Protein AF-A0A830DXS5-F1 (afdb_monomer_lite)

Secondary structure (DSSP, 8-state):
--------------------PPPEEEEE-SSHHHHHHHHHHHSTT-S-EEEPP--S-HHHHHHHHHHH--SSS-EEEEES-SGGGTT-SEEEEEETTEEEEEE-HHHHHHTTSHHHHHHHHHHT--TT-TTSSS---

Foldseek 3Di:
DDDDDDDDDDPPPPPVPPLPQAFAEEEAEQDLVLLQVVLCVVDPPAPDEEEQDDDLDLVVLLVVQVVVRDRPGYYYYRYNALSNCLVGQKYFYDYPSDGPDIDHSVVVCVDPDPSVCRNCVSVVNHPVPPPPPPDDD

Organism: NCBI:txid255616

Sequence (137 aa):
MSPPESPASDADSDATTPASRPPFLAVVAPRLSEAAALASALHPGVSPLIRAPHSTSPSNLRATFAAMRRPDAPLVVATDSAAAVRDADRVHVADGGVVVESGAPSDLLAVPGVYARRYGAELGANFADPGKDVADE

Radius of gyration: 21.99 Å; chains: 1; bounding box: 79×48×65 Å

InterPro domains:
  IPR027417 P-loop containing nucleoside triphosphate hydrolase [G3DSA:3.40.50.300] (52-122)

Structure (mmCIF, N/CA/C/O backbone):
data_AF-A0A830DXS5-F1
#
_entry.id   AF-A0A830DXS5-F1
#
loop_
_atom_site.group_PDB
_atom_site.id
_atom_site.type_symbol
_atom_site.label_atom_id
_atom_site.label_alt_id
_atom_site.label_comp_id
_atom_site.label_asym_id
_atom_site.label_entity_id
_atom_site.label_seq_id
_atom_site.pdbx_PDB_ins_code
_atom_site.Cartn_x
_atom_site.Cartn_y
_atom_site.Cartn_z
_atom_site.occupancy
_atom_site.B_iso_or_equiv
_atom_site.auth_seq_id
_atom_site.auth_comp_id
_atom_site.auth_asym_id
_atom_site.auth_atom_id
_atom_site.pdbx_PDB_model_num
ATOM 1 N N . MET A 1 1 ? -40.009 -31.553 50.215 1.00 43.25 1 MET A N 1
ATOM 2 C CA . MET A 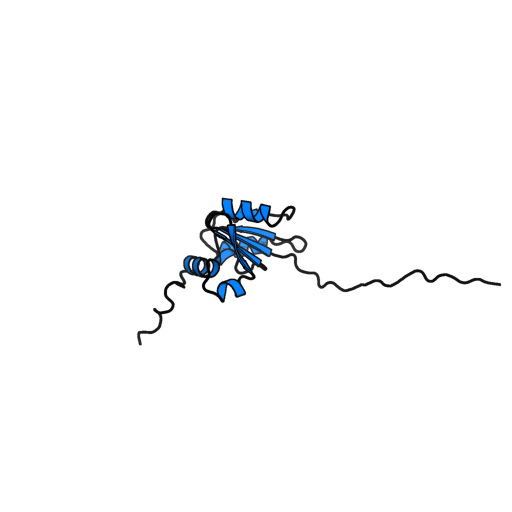1 1 ? -38.542 -31.716 50.235 1.00 43.25 1 MET A CA 1
ATOM 3 C C . MET A 1 1 ? -38.031 -31.399 48.838 1.00 43.25 1 MET A C 1
ATOM 5 O O . MET A 1 1 ? -38.449 -32.064 47.907 1.00 43.25 1 MET A O 1
ATOM 9 N N . SER A 1 2 ? -37.291 -30.290 48.770 1.00 47.06 2 SER A N 1
ATOM 10 C CA . SER A 1 2 ? -36.383 -29.702 47.765 1.00 47.06 2 SER A CA 1
ATOM 11 C C . SER A 1 2 ? -36.398 -30.120 46.274 1.00 47.06 2 SER A C 1
ATOM 13 O O . SER A 1 2 ? -36.345 -31.312 45.986 1.00 47.06 2 SER A O 1
ATOM 15 N N . PRO A 1 3 ? -36.322 -29.148 45.331 1.00 69.00 3 PRO A N 1
ATOM 16 C CA . PRO A 1 3 ? -35.759 -29.339 43.988 1.00 69.00 3 PRO A CA 1
ATOM 17 C C . PRO A 1 3 ? -34.217 -29.195 44.022 1.00 69.00 3 PRO A C 1
ATOM 19 O O . PRO A 1 3 ? -33.674 -28.823 45.066 1.00 69.00 3 PRO A O 1
ATOM 22 N N . PRO A 1 4 ? -33.498 -29.525 42.930 1.00 55.53 4 PRO A N 1
ATOM 23 C CA . PRO A 1 4 ? -32.698 -28.476 42.265 1.00 55.53 4 PRO A CA 1
ATOM 24 C C . PRO A 1 4 ? -32.641 -28.634 40.723 1.00 55.53 4 PRO A C 1
ATOM 26 O O . PRO A 1 4 ? -32.664 -29.741 40.198 1.00 55.53 4 PRO A O 1
ATOM 29 N N . GLU A 1 5 ? -32.873 -27.565 39.959 1.00 46.84 5 GLU A N 1
ATOM 30 C CA . GLU A 1 5 ? -31.899 -26.600 39.395 1.00 46.84 5 GLU A CA 1
ATOM 31 C C . GLU A 1 5 ? -31.247 -27.050 38.076 1.00 46.84 5 GLU A C 1
ATOM 33 O O . GLU A 1 5 ? -30.467 -27.997 38.004 1.00 46.84 5 GLU A O 1
ATOM 38 N N . SER A 1 6 ? -31.581 -26.306 37.019 1.00 50.03 6 SER A N 1
ATOM 39 C CA . SER A 1 6 ? -30.837 -26.224 35.765 1.00 50.03 6 SER A CA 1
ATOM 40 C C . SER A 1 6 ? -29.422 -25.699 36.021 1.00 50.03 6 SER A C 1
ATOM 42 O O . SER A 1 6 ? -29.292 -24.695 36.721 1.00 50.03 6 SER A O 1
ATOM 44 N N . PRO A 1 7 ? -28.378 -26.223 35.362 1.00 56.56 7 PRO A N 1
ATOM 45 C CA . PRO A 1 7 ? -27.196 -25.426 35.102 1.00 56.56 7 PRO A CA 1
ATOM 46 C C . PRO A 1 7 ? -27.443 -24.588 33.844 1.00 56.56 7 PRO A C 1
ATOM 48 O O . PRO A 1 7 ? -27.436 -25.080 32.714 1.00 56.56 7 PRO A O 1
ATOM 51 N N . ALA A 1 8 ? -27.694 -23.302 34.065 1.00 49.66 8 ALA A N 1
ATOM 52 C CA . ALA A 1 8 ? -27.198 -22.282 33.162 1.00 49.66 8 ALA A CA 1
ATOM 53 C C . ALA A 1 8 ? -25.671 -22.169 33.327 1.00 49.66 8 ALA A C 1
ATOM 55 O O . ALA A 1 8 ? -25.147 -22.426 34.408 1.00 49.66 8 ALA A O 1
ATOM 56 N N . SER A 1 9 ? -25.031 -21.657 32.278 1.00 45.47 9 SER A N 1
ATOM 57 C CA . SER A 1 9 ? -23.731 -20.976 32.283 1.00 45.47 9 SER A CA 1
ATOM 58 C C . SER A 1 9 ? -22.468 -21.775 31.947 1.00 45.47 9 SER A C 1
ATOM 60 O O . SER A 1 9 ? -22.237 -22.892 32.397 1.00 45.47 9 SER A O 1
ATOM 62 N N . ASP A 1 10 ? -21.649 -21.065 31.168 1.00 47.19 10 ASP A N 1
ATOM 63 C CA . ASP A 1 10 ? -20.196 -21.159 31.045 1.00 47.19 10 ASP A CA 1
ATOM 64 C C . ASP A 1 10 ? -19.627 -22.190 30.069 1.00 47.19 10 ASP A C 1
ATOM 66 O O . ASP A 1 10 ? -18.881 -23.102 30.412 1.00 47.19 10 ASP A O 1
ATOM 70 N N . ALA A 1 11 ? -19.860 -21.923 28.786 1.00 45.56 11 ALA A N 1
ATOM 71 C CA . ALA A 1 11 ? -18.739 -21.930 27.852 1.00 45.56 11 ALA A CA 1
ATOM 72 C C . ALA A 1 11 ? -18.519 -20.494 27.374 1.00 45.56 11 ALA A C 1
ATOM 74 O O . ALA A 1 11 ? -18.760 -20.144 26.218 1.00 45.56 11 ALA A O 1
ATOM 75 N N . ASP A 1 12 ? -18.099 -19.664 28.328 1.00 44.59 12 ASP A N 1
ATOM 76 C CA . ASP A 1 12 ? -17.243 -18.521 28.070 1.00 44.59 12 ASP A CA 1
ATOM 77 C C . ASP A 1 12 ? -16.064 -19.042 27.232 1.00 44.59 12 ASP A C 1
ATOM 79 O O . ASP A 1 12 ? -15.111 -19.641 27.731 1.00 44.59 12 ASP A O 1
ATOM 83 N N . SER A 1 13 ? -16.196 -18.943 25.908 1.00 45.75 13 SER A N 1
ATOM 84 C CA . SER A 1 13 ? -15.046 -18.997 25.019 1.00 45.75 13 SER A CA 1
ATOM 85 C C . SER A 1 13 ? -14.330 -17.662 25.158 1.00 45.75 13 SER A C 1
ATOM 87 O O . SER A 1 13 ? -14.299 -16.866 24.221 1.00 45.75 13 SER A O 1
ATOM 89 N N . ASP A 1 14 ? -13.714 -17.462 26.322 1.00 45.69 14 ASP A N 1
ATOM 90 C CA . ASP A 1 14 ? -12.556 -16.603 26.524 1.00 45.69 14 ASP A CA 1
ATOM 91 C C . ASP A 1 14 ? -11.383 -17.235 25.763 1.00 45.69 14 ASP A C 1
ATOM 93 O O . ASP A 1 14 ? -10.364 -17.667 26.300 1.00 45.69 14 ASP A O 1
ATOM 97 N N . ALA A 1 15 ? -11.538 -17.349 24.444 1.00 45.38 15 ALA A N 1
ATOM 98 C CA . ALA A 1 15 ? -10.396 -17.338 23.572 1.00 45.38 15 ALA A CA 1
ATOM 99 C C . ALA A 1 15 ? -9.907 -15.898 23.627 1.00 45.38 15 ALA A C 1
ATOM 101 O O . ALA A 1 15 ? -10.394 -15.041 22.885 1.00 45.38 15 ALA A O 1
ATOM 102 N N . THR A 1 16 ? -8.9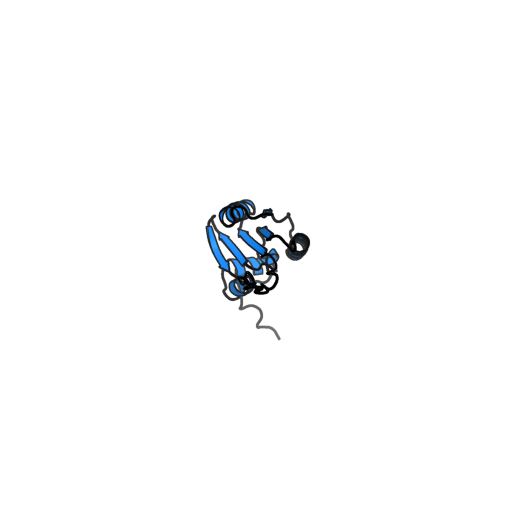64 -15.655 24.540 1.00 42.78 16 THR A N 1
ATOM 103 C CA . THR A 1 16 ? -8.014 -14.547 24.495 1.00 42.78 16 THR A CA 1
ATOM 104 C C . THR A 1 16 ? -7.572 -14.387 23.041 1.00 42.78 16 THR A C 1
ATOM 106 O O . THR A 1 16 ? -6.660 -15.054 22.555 1.00 42.78 16 THR A O 1
ATOM 109 N N . THR A 1 17 ? -8.288 -13.540 22.306 1.00 48.94 17 THR A N 1
ATOM 110 C CA . THR A 1 17 ? -7.882 -13.080 20.993 1.00 48.94 17 THR A CA 1
ATOM 111 C C . THR A 1 17 ? -6.743 -12.139 21.333 1.00 48.94 17 THR A C 1
ATOM 113 O O . THR A 1 17 ? -7.009 -11.124 21.987 1.00 48.94 17 THR A O 1
ATOM 116 N N . PRO A 1 18 ? -5.475 -12.474 21.019 1.00 48.38 18 PRO A N 1
ATOM 117 C CA . PRO A 1 18 ? -4.380 -11.553 21.279 1.00 48.38 18 PRO A CA 1
ATOM 118 C C . PRO A 1 18 ? -4.796 -10.253 20.615 1.00 48.38 18 PRO A C 1
ATOM 120 O O . PRO A 1 18 ? -5.141 -10.296 19.437 1.00 48.38 18 PRO A O 1
ATOM 123 N N . ALA A 1 19 ? -4.892 -9.168 21.391 1.00 49.75 19 ALA A N 1
ATOM 124 C CA . ALA A 1 19 ? -5.408 -7.881 20.945 1.00 49.75 19 ALA A CA 1
ATOM 125 C C . ALA A 1 19 ? -4.763 -7.543 19.599 1.00 49.75 19 ALA A C 1
ATOM 127 O O . ALA A 1 19 ? -3.603 -7.128 19.541 1.00 49.75 19 ALA A O 1
ATOM 128 N N . SER A 1 20 ? -5.467 -7.860 18.509 1.00 62.50 20 SER A N 1
ATOM 129 C CA . SER A 1 20 ? -4.853 -7.872 17.193 1.00 62.50 20 SER A CA 1
ATOM 130 C C . SER A 1 20 ? -4.722 -6.414 16.852 1.00 62.50 20 SER A C 1
ATOM 132 O O . SER A 1 20 ? -5.732 -5.749 16.615 1.00 62.50 20 SER A O 1
ATOM 134 N N . ARG A 1 21 ? -3.490 -5.898 16.933 1.00 71.69 21 ARG A N 1
ATOM 135 C CA . ARG A 1 21 ? -3.215 -4.503 16.619 1.00 71.69 21 ARG A CA 1
ATOM 136 C C . ARG A 1 21 ? -3.909 -4.206 15.292 1.00 71.69 21 ARG A C 1
ATOM 138 O O . ARG A 1 21 ? -3.718 -4.967 14.338 1.00 71.69 21 ARG A O 1
ATOM 145 N N . PRO A 1 22 ? -4.727 -3.152 15.225 1.00 83.19 22 PRO A N 1
ATOM 146 C CA . PRO A 1 22 ? -5.445 -2.853 14.009 1.00 83.19 22 PRO A CA 1
ATOM 147 C C . PRO A 1 22 ? -4.449 -2.661 12.852 1.00 83.19 22 PRO A C 1
ATOM 149 O O . PRO A 1 22 ? -3.407 -2.014 13.039 1.00 83.19 22 PRO A O 1
ATOM 152 N N . PRO A 1 23 ? -4.733 -3.243 11.674 1.00 89.44 23 PRO A N 1
ATOM 153 C CA . PRO A 1 23 ? -3.774 -3.293 10.583 1.00 89.44 23 PRO A CA 1
ATOM 154 C C . PRO A 1 23 ? -3.518 -1.903 10.000 1.00 89.44 23 PRO A C 1
ATOM 156 O O . PRO A 1 23 ? -4.417 -1.064 9.894 1.00 89.44 23 PRO A O 1
ATOM 159 N N . PHE A 1 24 ? -2.279 -1.681 9.578 1.00 92.31 24 PHE A N 1
ATOM 160 C CA . PHE A 1 24 ? -1.881 -0.583 8.715 1.00 92.31 24 PHE A CA 1
ATOM 161 C C . PHE A 1 24 ? -1.831 -1.067 7.271 1.00 92.31 24 PHE A C 1
ATOM 163 O O . PHE A 1 24 ? -0.936 -1.812 6.867 1.00 92.31 24 PHE A O 1
ATOM 170 N N . LEU A 1 25 ? -2.812 -0.622 6.499 1.00 94.62 25 LEU A N 1
ATOM 171 C CA . LEU A 1 25 ? -2.964 -0.928 5.089 1.00 94.62 25 LEU A CA 1
ATOM 172 C C . LEU A 1 25 ? -2.512 0.279 4.273 1.00 94.62 25 LEU A C 1
ATOM 174 O O . LEU A 1 25 ? -2.859 1.423 4.575 1.00 94.62 25 LEU A O 1
ATOM 178 N N . ALA A 1 26 ? -1.753 0.029 3.219 1.00 95.50 26 ALA A N 1
ATOM 179 C CA . ALA A 1 26 ? -1.256 1.071 2.340 1.00 95.50 26 ALA A CA 1
ATOM 180 C C . ALA A 1 26 ? -1.635 0.799 0.888 1.00 95.50 26 ALA A C 1
ATOM 182 O O . ALA A 1 26 ? -1.606 -0.338 0.423 1.00 95.50 26 ALA A O 1
ATOM 183 N N . VAL A 1 27 ? -1.943 1.864 0.157 1.00 96.25 27 VAL A N 1
ATOM 184 C CA . VAL A 1 27 ? -2.075 1.847 -1.297 1.00 96.25 27 VAL A CA 1
ATOM 185 C C . VAL A 1 27 ? -1.059 2.815 -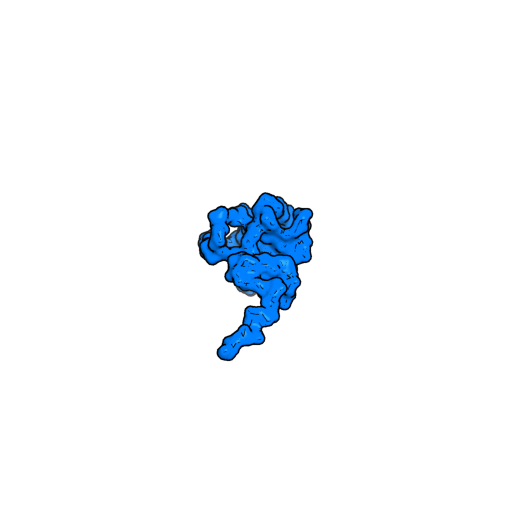1.881 1.00 96.25 27 VAL A C 1
ATOM 187 O O . VAL A 1 27 ? -1.062 4.000 -1.543 1.00 96.25 27 VAL A O 1
ATOM 190 N N . VAL A 1 28 ? -0.190 2.296 -2.743 1.00 95.81 28 VAL A N 1
ATOM 191 C CA . VAL A 1 28 ? 0.862 3.042 -3.434 1.00 95.81 28 VAL A CA 1
ATOM 192 C C . VAL A 1 28 ? 0.495 3.128 -4.904 1.00 95.81 28 VAL A C 1
ATOM 194 O O . VAL A 1 28 ? 0.283 2.099 -5.534 1.00 95.81 28 VAL A O 1
ATOM 197 N N . ALA A 1 29 ? 0.445 4.328 -5.469 1.00 93.81 29 ALA A N 1
ATOM 198 C CA . ALA A 1 29 ? 0.216 4.519 -6.902 1.00 93.81 29 ALA A CA 1
ATOM 199 C C . ALA A 1 29 ? 1.080 5.670 -7.440 1.00 93.81 29 ALA A C 1
ATOM 201 O O . ALA A 1 29 ? 1.495 6.523 -6.659 1.00 93.81 29 ALA A O 1
ATOM 202 N N . PRO A 1 30 ? 1.314 5.776 -8.764 1.00 90.25 30 PRO A N 1
ATOM 203 C CA . PRO A 1 30 ? 2.043 6.905 -9.344 1.00 90.25 30 PRO A CA 1
ATOM 204 C C . PRO A 1 30 ? 1.447 8.271 -9.013 1.00 90.25 30 PRO A C 1
ATOM 206 O O . PRO A 1 30 ? 2.158 9.273 -9.019 1.00 90.25 30 PRO A O 1
ATOM 209 N N . ARG A 1 31 ? 0.134 8.321 -8.778 1.00 91.25 31 ARG A N 1
ATOM 210 C CA . ARG A 1 31 ? -0.591 9.534 -8.417 1.00 91.25 31 ARG A CA 1
ATOM 211 C C . ARG A 1 31 ? -1.339 9.311 -7.113 1.00 91.25 31 ARG A C 1
ATOM 213 O O . ARG A 1 31 ? -2.107 8.361 -6.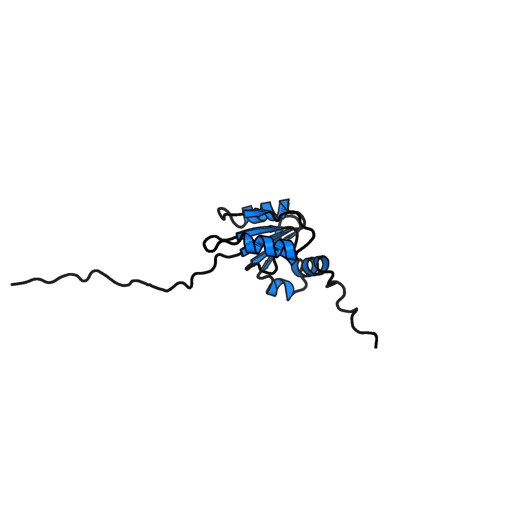984 1.00 91.25 31 ARG A O 1
ATOM 220 N N . LEU A 1 32 ? -1.224 10.263 -6.191 1.00 91.62 32 LEU A N 1
ATOM 221 C CA . LEU A 1 32 ? -1.953 10.234 -4.921 1.00 91.62 32 LEU A CA 1
ATOM 222 C C . LEU A 1 32 ? -3.483 10.147 -5.100 1.00 91.62 32 LEU A C 1
ATOM 224 O O . LEU A 1 32 ? -4.179 9.539 -4.287 1.00 91.62 32 LEU A O 1
ATOM 228 N N . SER A 1 33 ? -4.029 10.747 -6.164 1.00 91.69 33 SER A N 1
ATOM 229 C CA . SER A 1 33 ? -5.461 10.666 -6.481 1.00 91.69 33 SER A CA 1
ATOM 230 C C . SER A 1 33 ? -5.910 9.239 -6.802 1.00 91.69 33 SER A C 1
ATOM 232 O O . SER A 1 33 ? -6.959 8.816 -6.321 1.00 91.69 33 SER A O 1
ATOM 234 N N . GLU A 1 34 ? -5.099 8.503 -7.558 1.00 93.38 34 GLU A N 1
ATOM 235 C CA . GLU A 1 34 ? -5.321 7.106 -7.926 1.00 93.38 34 GLU A CA 1
ATOM 236 C C . GLU A 1 34 ? -5.201 6.192 -6.706 1.00 93.38 34 GLU A C 1
ATOM 238 O O . GLU A 1 34 ? -6.117 5.417 -6.430 1.00 93.38 34 GLU A O 1
ATOM 243 N N . ALA A 1 35 ? -4.136 6.365 -5.914 1.00 92.94 35 ALA A N 1
ATOM 244 C CA . ALA A 1 35 ? -3.936 5.620 -4.674 1.00 92.94 35 ALA A CA 1
ATOM 245 C C . ALA A 1 35 ? -5.142 5.759 -3.737 1.00 92.94 35 ALA A C 1
ATOM 247 O O . ALA A 1 35 ? -5.608 4.782 -3.161 1.00 92.94 35 ALA A O 1
ATOM 248 N N . ALA A 1 36 ? -5.691 6.968 -3.609 1.00 92.69 36 ALA A N 1
ATOM 249 C CA . ALA A 1 36 ? -6.830 7.212 -2.736 1.00 92.69 36 ALA A CA 1
ATOM 250 C C . ALA A 1 36 ? -8.152 6.665 -3.285 1.00 92.69 36 ALA A C 1
ATOM 252 O O . ALA A 1 36 ? -8.971 6.181 -2.505 1.00 92.69 36 ALA A O 1
ATOM 253 N N . ALA A 1 37 ? -8.366 6.735 -4.603 1.00 93.00 37 ALA A N 1
ATOM 254 C CA . ALA A 1 37 ? -9.533 6.128 -5.236 1.00 93.00 37 ALA A CA 1
ATOM 255 C C . ALA A 1 37 ? -9.533 4.608 -5.016 1.00 93.00 37 ALA A C 1
ATOM 257 O O . ALA A 1 37 ? -10.533 4.046 -4.574 1.00 93.00 37 ALA A O 1
ATOM 258 N N . LEU A 1 38 ? -8.381 3.965 -5.223 1.00 93.44 38 LEU A N 1
ATOM 259 C CA . LEU A 1 38 ? -8.210 2.536 -4.984 1.00 93.44 38 LEU A CA 1
ATOM 260 C C . LEU A 1 38 ? -8.307 2.177 -3.504 1.00 93.44 38 LEU A C 1
ATOM 262 O O . LEU A 1 38 ? -8.981 1.213 -3.165 1.00 93.44 38 LEU A O 1
ATOM 266 N N . ALA A 1 39 ? -7.719 2.966 -2.607 1.00 92.56 39 ALA A N 1
ATOM 267 C CA . ALA A 1 39 ? -7.843 2.733 -1.172 1.00 92.56 39 ALA A CA 1
ATOM 268 C C . ALA A 1 39 ? -9.304 2.757 -0.707 1.00 92.56 39 ALA A C 1
ATOM 270 O O . ALA A 1 39 ? -9.706 1.880 0.055 1.00 92.56 39 ALA A O 1
ATOM 271 N N . SER A 1 40 ? -10.101 3.705 -1.213 1.00 91.44 40 SER A N 1
ATOM 272 C CA . SER A 1 40 ? -11.536 3.777 -0.929 1.00 91.44 40 SER A CA 1
ATOM 273 C C . SER A 1 40 ? -12.323 2.614 -1.541 1.00 91.44 40 SER A C 1
ATOM 275 O O . SER A 1 40 ? -13.302 2.178 -0.942 1.00 91.44 40 SER A O 1
ATOM 277 N N . ALA A 1 41 ? -11.930 2.133 -2.723 1.00 91.06 41 ALA A N 1
ATOM 278 C CA . ALA A 1 41 ? -12.597 1.020 -3.399 1.00 91.06 41 ALA A CA 1
ATOM 279 C C . ALA A 1 41 ? -12.282 -0.338 -2.748 1.00 91.06 41 ALA A C 1
ATOM 281 O O . ALA A 1 41 ? -13.164 -1.183 -2.632 1.00 91.06 41 ALA A O 1
ATOM 282 N N . LEU A 1 42 ? -11.035 -0.540 -2.312 1.00 89.81 42 LEU A N 1
ATOM 283 C CA . LEU A 1 42 ? -10.564 -1.776 -1.680 1.00 89.81 42 LEU A CA 1
ATOM 284 C C . LEU A 1 42 ? -11.029 -1.911 -0.227 1.00 89.81 42 LEU A C 1
ATOM 286 O O . LEU A 1 42 ? -11.208 -3.026 0.257 1.00 89.81 42 LEU A O 1
ATOM 290 N N . HIS A 1 43 ? -11.223 -0.787 0.467 1.00 88.38 43 HIS A N 1
ATOM 291 C CA . HIS A 1 43 ? -11.548 -0.758 1.894 1.00 88.38 43 HIS A CA 1
ATOM 292 C C . HIS A 1 43 ? -12.811 0.078 2.167 1.00 88.38 43 HIS A C 1
ATOM 294 O O . HIS A 1 43 ? -12.745 1.094 2.869 1.00 88.38 43 HIS A O 1
ATOM 300 N N . PRO A 1 44 ? -13.977 -0.314 1.618 1.00 85.56 44 PRO A N 1
ATOM 301 C CA . PRO A 1 44 ? -15.212 0.422 1.839 1.00 85.56 44 PRO A CA 1
ATOM 302 C C . PRO A 1 44 ? -15.575 0.406 3.330 1.00 85.56 44 PRO A C 1
ATOM 304 O O . PRO A 1 44 ? -15.595 -0.642 3.970 1.00 85.56 44 PRO A O 1
ATOM 307 N N . GLY A 1 45 ? -15.854 1.583 3.894 1.00 83.12 45 GLY A N 1
ATOM 308 C CA . GLY A 1 45 ? -16.255 1.724 5.299 1.00 83.12 45 GLY A CA 1
ATOM 309 C C . GLY A 1 45 ? -15.111 1.704 6.320 1.00 83.12 45 GLY A C 1
ATOM 310 O O . GLY A 1 45 ? -15.376 1.862 7.509 1.00 83.12 45 GLY A O 1
ATOM 311 N N . VAL A 1 46 ? -13.849 1.571 5.894 1.00 81.81 46 VAL A N 1
ATOM 312 C CA . VAL A 1 46 ? -12.695 1.663 6.801 1.00 81.81 46 VAL A CA 1
ATOM 313 C C . VAL A 1 46 ? -12.321 3.128 7.023 1.00 81.81 46 VAL A C 1
ATOM 315 O O . VAL A 1 46 ? -12.161 3.895 6.075 1.00 81.81 46 VAL A O 1
ATOM 318 N N . SER A 1 47 ? -12.189 3.536 8.286 1.00 73.88 47 SER A N 1
ATOM 319 C CA . SER A 1 47 ? -11.796 4.892 8.672 1.00 73.88 47 SER A CA 1
ATOM 320 C C . SER A 1 47 ? -10.752 4.875 9.793 1.00 73.88 47 SER A C 1
ATOM 322 O O . SER A 1 47 ? -10.888 4.078 10.720 1.00 73.88 47 SER A O 1
ATOM 324 N N . PRO A 1 48 ? -9.763 5.787 9.759 1.00 82.50 48 PRO A N 1
ATOM 325 C CA . PRO A 1 48 ? -9.590 6.837 8.753 1.00 82.50 48 PRO A CA 1
ATOM 326 C C . PRO A 1 48 ? -8.872 6.351 7.478 1.00 82.50 48 PRO A C 1
ATOM 328 O O . PRO A 1 48 ? -7.872 5.636 7.546 1.00 82.50 48 PRO A O 1
ATOM 331 N N . LEU A 1 49 ? -9.345 6.818 6.314 1.00 89.62 49 LEU A N 1
ATOM 332 C CA . LEU A 1 49 ? -8.565 6.825 5.074 1.00 89.62 49 LEU A CA 1
ATOM 333 C C . LEU A 1 49 ? -7.768 8.128 5.006 1.00 89.62 49 LEU A C 1
ATOM 335 O O . LEU A 1 49 ? -8.337 9.212 4.866 1.00 89.62 49 LEU A O 1
ATOM 339 N N . ILE A 1 50 ? -6.449 8.022 5.084 1.00 92.50 50 ILE A N 1
ATOM 340 C CA . ILE A 1 50 ? -5.539 9.159 5.073 1.00 92.50 50 ILE A CA 1
ATOM 341 C C . ILE A 1 50 ? -4.854 9.259 3.714 1.00 92.50 50 ILE A C 1
ATOM 343 O O . ILE A 1 50 ? -4.261 8.303 3.221 1.00 92.50 50 ILE A O 1
ATOM 347 N N . ARG A 1 51 ? -4.890 10.447 3.114 1.00 93.44 51 ARG A N 1
ATOM 348 C CA . ARG A 1 51 ? -4.007 10.784 1.994 1.00 93.44 51 ARG A CA 1
ATOM 349 C C . ARG A 1 51 ? -2.684 11.253 2.575 1.00 93.44 51 ARG A C 1
ATOM 351 O O . ARG A 1 51 ? -2.685 12.127 3.441 1.00 93.44 51 ARG A O 1
ATOM 358 N N . ALA A 1 52 ? -1.583 10.664 2.125 1.00 90.56 52 ALA A N 1
ATOM 359 C CA . ALA A 1 52 ? -0.260 11.045 2.579 1.00 90.56 52 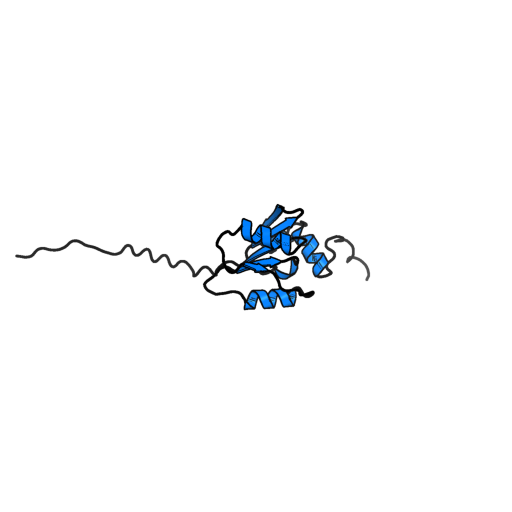ALA A CA 1
ATOM 360 C C . ALA A 1 52 ? -0.060 12.559 2.395 1.00 90.56 52 ALA A C 1
ATOM 362 O O . ALA A 1 52 ? -0.396 13.092 1.332 1.00 90.56 52 ALA A O 1
ATOM 363 N N . PRO A 1 53 ? 0.448 13.265 3.419 1.00 88.25 53 PRO A N 1
ATOM 364 C CA . PRO A 1 53 ? 0.775 14.671 3.273 1.00 88.25 53 PRO A CA 1
ATOM 365 C C . PRO A 1 53 ? 1.907 14.832 2.257 1.00 88.25 53 PRO A C 1
ATOM 367 O O . PRO A 1 53 ? 2.704 13.920 2.040 1.00 88.25 53 PRO A O 1
ATOM 370 N N . HIS A 1 54 ? 2.010 16.014 1.658 1.00 79.62 54 HIS A N 1
ATOM 371 C CA . HIS A 1 54 ? 3.133 16.320 0.783 1.00 79.62 54 HIS A CA 1
ATOM 372 C C . HIS A 1 54 ? 4.432 16.324 1.596 1.00 79.62 54 HIS A C 1
ATOM 374 O O . HIS A 1 54 ? 4.637 17.172 2.463 1.00 79.62 54 HIS A O 1
ATOM 380 N N . SER A 1 55 ? 5.316 15.372 1.315 1.00 79.62 55 SER A N 1
ATOM 381 C CA . SER A 1 55 ? 6.666 15.338 1.862 1.00 79.62 55 SER A CA 1
ATOM 382 C C . 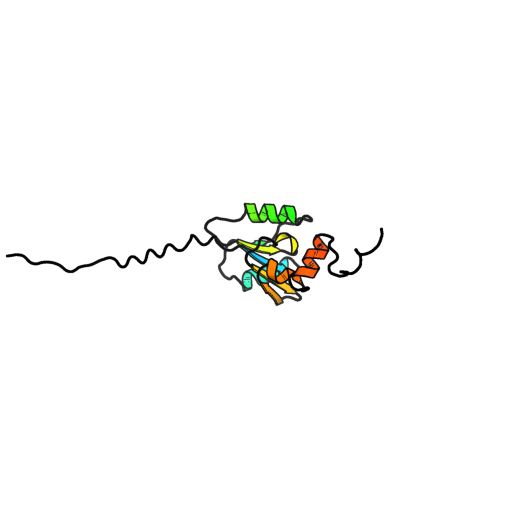SER A 1 55 ? 7.594 14.690 0.854 1.00 79.62 55 SER A C 1
ATOM 384 O O . SER A 1 55 ? 7.276 13.652 0.286 1.00 79.62 55 SER A O 1
ATOM 386 N N . THR A 1 56 ? 8.763 15.287 0.663 1.00 76.12 56 THR A N 1
ATOM 387 C CA . THR A 1 56 ? 9.830 14.711 -0.162 1.00 76.12 56 THR A CA 1
ATOM 388 C C . THR A 1 56 ? 10.662 13.679 0.601 1.00 76.12 56 THR A C 1
ATOM 390 O O . THR A 1 56 ? 11.550 13.066 0.020 1.00 76.12 56 THR A O 1
ATOM 393 N N . SER A 1 57 ? 10.403 13.491 1.902 1.00 86.75 57 SER A N 1
ATOM 394 C CA . SER A 1 57 ? 11.164 12.595 2.770 1.00 86.75 57 SER A CA 1
ATOM 395 C C . SER A 1 57 ? 10.310 11.403 3.219 1.00 86.75 57 SER A C 1
ATOM 397 O O . SER A 1 57 ? 9.415 11.569 4.059 1.00 86.75 57 SER A O 1
ATOM 399 N N . PRO A 1 58 ? 10.611 10.179 2.745 1.00 87.38 58 PRO A N 1
ATOM 400 C CA . PRO A 1 58 ? 9.896 8.977 3.167 1.00 87.38 58 PRO A CA 1
ATOM 401 C C . PRO A 1 58 ? 9.975 8.711 4.676 1.00 87.38 58 PRO A C 1
ATOM 403 O O . PRO A 1 58 ? 9.046 8.154 5.256 1.00 87.38 58 PRO A O 1
ATOM 406 N N . SER A 1 59 ? 11.063 9.113 5.345 1.00 86.62 59 SER A N 1
ATOM 407 C CA . SER A 1 59 ? 11.203 8.950 6.799 1.00 86.62 59 SER A CA 1
ATOM 408 C C . SER A 1 59 ? 10.262 9.855 7.589 1.00 86.62 59 SER A C 1
ATOM 410 O O . SER A 1 59 ? 9.670 9.393 8.564 1.00 86.62 59 SER A O 1
ATOM 412 N N . ASN A 1 60 ? 10.061 11.098 7.141 1.00 89.31 60 ASN A N 1
ATOM 413 C CA . ASN A 1 60 ? 9.074 11.993 7.744 1.00 89.31 60 ASN A CA 1
ATOM 414 C C . ASN A 1 60 ? 7.657 11.442 7.573 1.00 89.31 60 ASN A C 1
ATOM 416 O O . ASN A 1 60 ? 6.896 11.428 8.537 1.00 89.31 60 ASN A O 1
ATOM 420 N N . LEU A 1 61 ? 7.324 10.917 6.388 1.00 91.50 61 LEU A N 1
ATOM 421 C CA . LEU A 1 61 ? 6.025 10.282 6.150 1.00 91.50 61 LEU A CA 1
ATOM 422 C C . LEU A 1 61 ? 5.786 9.093 7.085 1.00 91.50 61 LEU A C 1
ATOM 424 O O . LEU A 1 61 ? 4.734 9.031 7.719 1.00 91.50 61 LEU A O 1
ATOM 428 N N . ARG A 1 62 ? 6.774 8.201 7.251 1.00 92.19 62 ARG A N 1
ATOM 429 C CA . ARG A 1 62 ? 6.680 7.078 8.202 1.00 92.19 62 ARG A CA 1
ATOM 430 C C . ARG A 1 62 ? 6.416 7.551 9.626 1.00 92.19 62 ARG A C 1
ATOM 432 O O . ARG A 1 62 ? 5.522 7.022 10.283 1.00 92.19 62 ARG A O 1
ATOM 439 N N . ALA A 1 63 ? 7.150 8.563 10.091 1.00 91.00 63 ALA A N 1
ATOM 440 C CA . ALA A 1 63 ? 6.947 9.132 11.421 1.00 91.00 63 ALA A CA 1
ATOM 441 C C . ALA A 1 63 ? 5.530 9.711 11.579 1.00 91.00 63 ALA A C 1
ATOM 443 O O . ALA A 1 63 ? 4.872 9.474 12.591 1.00 91.00 63 ALA A O 1
ATOM 444 N N . THR A 1 64 ? 5.021 10.405 10.556 1.00 92.44 64 THR A N 1
ATOM 445 C CA . THR A 1 64 ? 3.645 10.916 10.541 1.00 92.44 64 THR A CA 1
ATOM 446 C C . THR A 1 64 ? 2.612 9.788 10.573 1.00 92.44 64 THR A C 1
ATOM 448 O O . THR A 1 64 ? 1.668 9.853 11.358 1.00 92.44 64 THR A O 1
ATOM 451 N N . PHE A 1 65 ? 2.779 8.728 9.779 1.00 91.69 65 PHE A N 1
ATOM 452 C CA . PHE A 1 65 ? 1.859 7.584 9.776 1.00 91.69 65 PHE A CA 1
ATOM 453 C C . PHE A 1 65 ? 1.862 6.854 11.117 1.00 91.69 65 PHE A C 1
ATOM 455 O O . PHE A 1 65 ? 0.796 6.535 11.640 1.00 91.69 65 PHE A O 1
ATOM 462 N N . ALA A 1 66 ? 3.040 6.653 11.708 1.00 90.31 66 ALA A N 1
ATOM 463 C CA . ALA A 1 66 ? 3.180 6.071 13.036 1.00 90.31 66 ALA A CA 1
ATOM 464 C C . ALA A 1 66 ? 2.452 6.903 14.104 1.00 90.31 66 ALA A C 1
ATOM 466 O O . ALA A 1 66 ? 1.756 6.327 14.936 1.00 90.31 66 ALA A O 1
ATOM 467 N N . ALA A 1 67 ? 2.546 8.236 14.038 1.00 90.44 67 ALA A N 1
ATOM 468 C CA . ALA A 1 67 ? 1.840 9.140 14.946 1.00 90.44 67 ALA A CA 1
ATOM 469 C C . ALA A 1 67 ? 0.311 9.148 14.743 1.00 90.44 67 ALA A C 1
ATOM 471 O O . ALA A 1 67 ? -0.427 9.423 15.684 1.00 90.44 67 ALA A O 1
ATOM 472 N N . MET A 1 68 ? -0.177 8.844 13.534 1.00 90.19 68 MET A N 1
ATOM 473 C CA . MET A 1 68 ? -1.615 8.755 13.235 1.00 90.19 68 MET A CA 1
ATOM 474 C C . MET A 1 68 ? -2.236 7.395 13.566 1.00 90.19 68 MET A C 1
ATOM 476 O O . MET A 1 68 ? -3.465 7.293 13.616 1.00 90.19 68 MET A O 1
ATOM 480 N N . ARG A 1 69 ? -1.428 6.344 13.765 1.00 88.38 69 ARG A N 1
ATOM 481 C CA . ARG A 1 69 ? -1.942 5.015 14.115 1.00 88.38 69 ARG A CA 1
ATOM 482 C C . ARG A 1 69 ? -2.718 5.089 15.430 1.00 88.38 69 ARG A C 1
ATOM 484 O O . ARG A 1 69 ? -2.239 5.632 16.422 1.00 88.38 69 ARG A O 1
ATOM 491 N N . ARG A 1 70 ? -3.902 4.480 15.440 1.00 86.94 70 ARG A N 1
ATOM 492 C CA . ARG A 1 70 ? -4.731 4.330 16.636 1.00 86.94 70 ARG A CA 1
ATOM 493 C C . ARG A 1 70 ? -4.635 2.900 17.166 1.00 86.94 70 ARG A C 1
ATOM 495 O O . ARG A 1 70 ? -4.413 1.985 16.373 1.00 86.94 70 ARG A O 1
ATOM 502 N N . PRO A 1 71 ? -4.768 2.689 18.483 1.00 84.12 71 PRO A N 1
ATOM 503 C CA . PRO A 1 71 ? -4.731 1.349 19.064 1.00 84.12 71 PRO A CA 1
ATOM 504 C C . PRO A 1 71 ? -5.981 0.519 18.733 1.00 84.12 71 PRO A C 1
ATOM 506 O O . PRO A 1 71 ? -5.922 -0.703 18.791 1.00 84.12 71 PRO A O 1
ATOM 509 N N . ASP A 1 72 ? -7.085 1.170 18.372 1.00 86.94 72 ASP A N 1
ATOM 510 C CA . ASP A 1 72 ? -8.428 0.599 18.238 1.00 86.94 72 ASP A CA 1
ATOM 511 C C . ASP A 1 72 ? -9.004 0.673 16.813 1.00 86.94 72 ASP A C 1
ATOM 513 O O . ASP A 1 72 ? -10.069 0.117 16.555 1.00 86.94 72 ASP A O 1
ATOM 517 N N . ALA A 1 73 ? -8.314 1.328 15.872 1.00 86.56 73 ALA A N 1
ATOM 518 C CA . ALA A 1 73 ? -8.802 1.503 14.506 1.00 86.56 73 ALA A CA 1
ATOM 519 C C . ALA A 1 73 ? -7.721 1.225 13.449 1.00 86.56 73 ALA A C 1
ATOM 521 O O . ALA A 1 73 ? -6.576 1.663 13.615 1.00 86.56 73 ALA A O 1
ATOM 522 N N . PRO A 1 74 ? -8.068 0.523 12.350 1.00 89.31 74 PRO A N 1
ATOM 523 C CA . PRO A 1 74 ? -7.164 0.321 11.221 1.00 89.31 74 PRO A CA 1
ATOM 524 C C . PRO A 1 74 ? -6.791 1.656 10.584 1.00 89.31 74 PRO A C 1
ATOM 526 O O . PRO A 1 74 ? -7.606 2.572 10.480 1.00 89.31 74 PRO A O 1
ATOM 529 N N . LEU A 1 75 ? -5.548 1.748 10.126 1.00 91.25 75 LEU A N 1
ATOM 530 C CA . LEU A 1 75 ? -5.064 2.896 9.375 1.00 91.25 75 LEU A CA 1
ATOM 531 C C . LEU A 1 75 ? -4.987 2.500 7.905 1.00 91.25 75 LEU A C 1
ATOM 533 O O . LEU A 1 75 ? -4.266 1.566 7.567 1.00 91.25 75 LEU A O 1
ATOM 537 N N . VAL A 1 76 ? -5.687 3.224 7.034 1.00 94.50 76 VAL A N 1
ATOM 538 C CA . VAL A 1 76 ? -5.531 3.073 5.584 1.00 94.50 76 VAL A CA 1
ATOM 539 C C . VAL A 1 76 ? -4.854 4.324 5.049 1.00 94.50 76 VAL A C 1
ATOM 541 O O . VAL A 1 76 ? -5.376 5.424 5.217 1.00 94.50 76 VAL A O 1
ATOM 544 N N . VAL A 1 77 ? -3.696 4.178 4.407 1.00 95.12 77 VAL A N 1
ATOM 545 C CA . VAL A 1 77 ? -2.974 5.299 3.790 1.00 95.12 77 VAL A CA 1
ATOM 546 C C . VAL A 1 77 ? -2.930 5.139 2.281 1.00 95.12 77 VAL A C 1
ATOM 548 O O . VAL A 1 77 ? -2.530 4.102 1.765 1.00 95.12 77 VAL A O 1
ATOM 551 N N . ALA A 1 78 ? -3.279 6.204 1.572 1.00 95.44 78 ALA A N 1
ATOM 552 C CA . ALA A 1 78 ? -2.988 6.370 0.159 1.00 95.44 78 ALA A CA 1
ATOM 553 C C . ALA A 1 78 ? -1.748 7.249 -0.001 1.00 95.44 78 ALA A C 1
ATOM 555 O O . ALA A 1 78 ? -1.710 8.357 0.534 1.00 95.44 78 ALA A O 1
ATOM 556 N N . THR A 1 79 ? -0.745 6.784 -0.736 1.00 94.62 79 THR A N 1
ATOM 557 C CA . THR A 1 79 ? 0.508 7.512 -0.957 1.00 94.62 79 THR A CA 1
ATOM 558 C C . THR A 1 79 ? 1.048 7.264 -2.363 1.00 94.62 79 THR A C 1
ATOM 560 O O . THR A 1 79 ? 0.641 6.327 -3.046 1.00 94.62 79 THR A O 1
ATOM 563 N N . ASP A 1 80 ? 1.965 8.114 -2.801 1.00 92.88 80 ASP A N 1
ATOM 564 C CA . ASP A 1 80 ? 2.808 7.909 -3.976 1.00 92.88 80 ASP A CA 1
ATOM 565 C C . ASP A 1 80 ? 4.225 7.424 -3.623 1.00 92.88 80 ASP A C 1
ATOM 567 O O . ASP A 1 80 ? 4.986 7.089 -4.530 1.00 92.88 80 ASP A O 1
ATOM 571 N N . SER A 1 81 ? 4.558 7.323 -2.328 1.00 91.69 81 SER A N 1
ATOM 572 C CA . SER A 1 81 ? 5.859 6.861 -1.837 1.00 91.69 81 SER A CA 1
ATOM 573 C C . SER A 1 81 ? 5.804 5.410 -1.356 1.00 91.69 81 SER A C 1
ATOM 575 O O . SER A 1 81 ? 5.177 5.090 -0.342 1.00 91.69 81 SER A O 1
ATOM 577 N N . ALA A 1 82 ? 6.523 4.524 -2.043 1.00 91.81 82 ALA A N 1
ATOM 578 C CA . ALA A 1 82 ? 6.719 3.143 -1.611 1.00 91.81 82 ALA A CA 1
ATOM 579 C C . ALA A 1 82 ? 7.566 3.069 -0.327 1.00 91.81 82 ALA A C 1
ATOM 581 O O . ALA A 1 82 ? 7.272 2.292 0.582 1.00 91.81 82 ALA A O 1
ATOM 582 N N . ALA A 1 83 ? 8.594 3.914 -0.196 1.00 91.56 83 ALA A N 1
ATOM 583 C CA . ALA A 1 83 ? 9.476 3.915 0.970 1.00 91.56 83 ALA A CA 1
ATOM 584 C C . ALA A 1 83 ? 8.805 4.430 2.254 1.00 91.56 83 ALA A C 1
ATOM 586 O O . ALA A 1 83 ? 9.261 4.122 3.366 1.00 91.56 83 ALA A O 1
ATOM 587 N N . ALA A 1 84 ? 7.714 5.185 2.121 1.00 92.88 84 ALA A N 1
ATOM 588 C CA . ALA A 1 84 ? 6.920 5.679 3.238 1.00 92.88 84 ALA A CA 1
ATOM 589 C C . ALA A 1 84 ? 6.029 4.605 3.884 1.00 92.88 84 ALA A C 1
ATOM 591 O O . ALA A 1 84 ? 5.579 4.787 5.012 1.00 92.88 84 ALA A O 1
ATOM 592 N N . VAL A 1 85 ? 5.777 3.484 3.205 1.00 93.69 85 VAL A N 1
ATOM 593 C CA . VAL A 1 85 ? 4.854 2.431 3.674 1.00 93.69 85 VAL A CA 1
ATOM 594 C C . VAL A 1 85 ? 5.554 1.105 3.953 1.00 93.69 85 VAL A C 1
ATOM 596 O O . VAL A 1 85 ? 4.916 0.063 4.050 1.00 93.69 85 VAL A O 1
ATOM 599 N N . ARG A 1 86 ? 6.875 1.144 4.158 1.00 91.69 86 ARG A N 1
ATOM 600 C CA . ARG A 1 86 ? 7.671 -0.029 4.550 1.00 91.69 86 ARG A CA 1
ATOM 601 C C . ARG A 1 86 ? 7.167 -0.703 5.830 1.00 91.69 86 ARG A C 1
ATOM 603 O O . ARG A 1 86 ? 7.306 -1.909 5.971 1.00 91.69 86 ARG A O 1
ATOM 610 N N . ASP A 1 87 ? 6.595 0.077 6.741 1.00 89.69 87 ASP A N 1
ATOM 611 C CA . ASP A 1 87 ? 6.094 -0.413 8.028 1.00 89.69 87 ASP A CA 1
ATOM 612 C C . ASP A 1 87 ? 4.607 -0.815 7.958 1.00 89.69 87 ASP A C 1
ATOM 614 O O . ASP A 1 87 ? 3.966 -0.986 8.997 1.00 89.69 87 ASP A O 1
ATOM 618 N N . ALA A 1 88 ? 4.024 -0.879 6.753 1.00 93.25 88 ALA A N 1
ATOM 619 C CA . ALA A 1 88 ? 2.661 -1.353 6.540 1.00 93.25 88 ALA A CA 1
ATOM 620 C C . ALA A 1 88 ? 2.572 -2.868 6.700 1.00 93.25 88 ALA A C 1
ATOM 622 O O . ALA A 1 88 ? 3.464 -3.607 6.296 1.00 93.25 88 ALA A O 1
ATOM 623 N N . ASP A 1 89 ? 1.456 -3.324 7.256 1.00 93.31 89 ASP A N 1
ATOM 624 C CA . ASP A 1 89 ? 1.162 -4.748 7.393 1.00 93.31 89 ASP A CA 1
ATOM 625 C C . ASP A 1 89 ? 0.813 -5.347 6.018 1.00 93.31 89 ASP A C 1
ATOM 627 O O . ASP A 1 89 ? 1.134 -6.497 5.718 1.00 93.31 89 ASP A O 1
ATOM 631 N N . ARG A 1 90 ? 0.205 -4.538 5.139 1.00 94.31 90 ARG A N 1
ATOM 632 C CA . ARG A 1 90 ? -0.031 -4.883 3.735 1.00 94.31 90 ARG A CA 1
ATOM 633 C C . ARG A 1 90 ? 0.010 -3.647 2.846 1.00 94.31 90 ARG A C 1
ATOM 635 O O . ARG A 1 90 ? -0.536 -2.599 3.191 1.00 94.31 90 ARG A O 1
ATOM 642 N N . VAL A 1 91 ? 0.606 -3.804 1.670 1.00 96.19 91 VAL A N 1
ATOM 643 C CA . VAL A 1 91 ? 0.659 -2.795 0.612 1.00 96.19 91 VAL A CA 1
ATOM 644 C C . VAL A 1 91 ? -0.075 -3.316 -0.619 1.00 96.19 91 VAL A C 1
ATOM 646 O O . VAL A 1 91 ? 0.064 -4.481 -0.992 1.00 96.19 91 VAL A O 1
ATOM 649 N N . HIS A 1 92 ? -0.845 -2.443 -1.259 1.00 96.19 92 HIS A N 1
ATOM 650 C CA . HIS A 1 92 ? -1.362 -2.611 -2.611 1.00 96.19 92 HIS A CA 1
ATOM 651 C C . HIS A 1 92 ? -0.638 -1.624 -3.517 1.00 96.19 92 HIS A C 1
ATOM 653 O O . HIS A 1 92 ? -0.760 -0.414 -3.332 1.00 96.19 92 HIS A O 1
ATOM 659 N N . VAL A 1 93 ? 0.121 -2.123 -4.484 1.00 95.50 93 VAL A N 1
ATOM 660 C CA . VAL A 1 93 ? 0.754 -1.280 -5.495 1.00 95.50 93 VAL A CA 1
ATOM 661 C C . VAL A 1 93 ? -0.137 -1.245 -6.710 1.00 95.50 93 VAL A C 1
ATOM 663 O O . VAL A 1 93 ? -0.532 -2.287 -7.232 1.00 95.50 93 VAL A O 1
ATOM 666 N N . ALA A 1 94 ? -0.445 -0.039 -7.149 1.00 93.38 94 ALA A N 1
ATOM 667 C CA . ALA A 1 94 ? -1.228 0.216 -8.328 1.00 93.38 94 ALA A CA 1
ATOM 668 C C . ALA A 1 94 ? -0.379 0.816 -9.439 1.00 93.38 94 ALA A C 1
ATOM 670 O O . ALA A 1 94 ? 0.563 1.572 -9.190 1.00 93.38 94 ALA A O 1
ATOM 671 N N . ASP A 1 95 ? -0.745 0.474 -10.665 1.00 88.50 95 ASP A N 1
ATOM 672 C CA . ASP A 1 95 ? -0.254 1.121 -11.869 1.00 88.50 95 ASP A CA 1
ATOM 673 C C . ASP A 1 95 ? -1.389 1.180 -12.894 1.00 88.50 95 ASP A C 1
ATOM 675 O O . ASP A 1 95 ? -2.175 0.240 -13.022 1.00 88.50 95 ASP A O 1
ATOM 679 N N . GLY A 1 96 ? -1.520 2.305 -13.595 1.00 86.81 96 GLY A N 1
ATOM 680 C CA . GLY A 1 96 ? -2.591 2.508 -14.575 1.00 86.81 96 GLY A CA 1
ATOM 681 C C . GLY A 1 96 ? -4.021 2.390 -14.021 1.00 86.81 96 GLY A C 1
ATOM 682 O O . GLY A 1 96 ? -4.939 2.082 -14.778 1.00 86.81 96 GLY A O 1
ATOM 683 N N . GLY A 1 97 ? -4.238 2.625 -12.725 1.00 86.44 97 GLY A N 1
ATOM 684 C CA . GLY A 1 97 ? -5.550 2.569 -12.075 1.00 86.44 97 GLY A CA 1
ATOM 685 C C . GLY A 1 97 ? -5.966 1.189 -11.568 1.00 86.44 97 GLY A C 1
ATOM 686 O O . GLY A 1 97 ? -7.101 1.041 -11.116 1.00 86.44 97 GLY A O 1
ATOM 687 N N . VAL A 1 98 ? -5.086 0.186 -11.617 1.00 91.06 98 VAL A N 1
ATOM 688 C CA . VAL A 1 98 ? -5.360 -1.177 -11.135 1.00 91.06 98 VAL A CA 1
ATOM 689 C C . VAL A 1 98 ? -4.269 -1.651 -10.184 1.00 91.06 98 VAL A C 1
ATOM 691 O O . VAL A 1 98 ? -3.112 -1.268 -10.324 1.00 91.06 98 VAL A O 1
ATOM 694 N N . VAL A 1 99 ? -4.623 -2.497 -9.214 1.00 94.62 99 VAL A N 1
ATOM 695 C CA . VAL A 1 99 ? -3.641 -3.120 -8.313 1.00 94.62 99 VAL A CA 1
ATOM 696 C C . VAL A 1 99 ? -2.864 -4.182 -9.088 1.00 94.62 99 VAL A C 1
ATOM 698 O O . VAL A 1 99 ? -3.447 -5.168 -9.534 1.00 94.62 99 VAL A O 1
ATOM 701 N N . VAL A 1 100 ? -1.558 -3.976 -9.232 1.00 95.31 100 VAL A N 1
ATOM 702 C CA . VAL A 1 100 ? -0.635 -4.884 -9.929 1.00 95.31 100 VAL A CA 1
ATOM 703 C C . VAL A 1 100 ? 0.109 -5.805 -8.967 1.00 95.31 100 VAL A C 1
ATOM 705 O O . VAL A 1 100 ? 0.449 -6.925 -9.334 1.00 95.31 100 VAL A O 1
ATOM 708 N N . GLU A 1 101 ? 0.322 -5.370 -7.722 1.00 94.38 101 GLU A N 1
ATOM 709 C CA . GLU A 1 101 ? 0.989 -6.163 -6.685 1.00 94.38 101 GLU A CA 1
ATOM 710 C C . GLU A 1 101 ? 0.303 -5.966 -5.334 1.00 94.38 101 GLU A C 1
ATOM 712 O O . GLU A 1 101 ? -0.194 -4.883 -5.013 1.00 94.38 101 GLU A O 1
ATOM 717 N N . SER A 1 102 ? 0.284 -7.012 -4.509 1.00 94.62 102 SER A N 1
ATOM 718 C CA . SER A 1 102 ? -0.180 -6.906 -3.131 1.00 94.62 102 SER A CA 1
ATOM 719 C C . SER A 1 102 ? 0.518 -7.907 -2.227 1.00 94.62 102 SER A C 1
ATOM 721 O O . SER A 1 102 ? 0.673 -9.071 -2.586 1.00 94.62 102 SER A O 1
ATOM 723 N N . GLY A 1 103 ? 0.914 -7.463 -1.040 1.00 93.44 103 GLY A N 1
ATOM 724 C CA . GLY A 1 103 ? 1.619 -8.303 -0.079 1.00 93.44 103 GLY A CA 1
ATOM 725 C C . GLY A 1 103 ? 2.154 -7.502 1.096 1.00 93.44 103 GLY A C 1
ATOM 726 O O . GLY A 1 103 ? 1.889 -6.302 1.209 1.00 93.44 103 GLY A O 1
ATOM 727 N N . ALA A 1 104 ? 2.902 -8.164 1.975 1.00 93.75 104 ALA A N 1
ATOM 728 C CA . ALA A 1 104 ? 3.699 -7.456 2.963 1.00 93.75 104 ALA A CA 1
ATOM 729 C C . ALA A 1 104 ? 4.880 -6.756 2.260 1.00 93.75 104 ALA A C 1
ATOM 731 O O . ALA A 1 104 ? 5.413 -7.287 1.281 1.00 93.75 104 ALA A O 1
ATOM 732 N N . PRO A 1 105 ? 5.340 -5.592 2.749 1.00 92.94 105 PRO A N 1
ATOM 733 C CA . PRO A 1 105 ? 6.511 -4.906 2.206 1.00 92.94 105 PRO A CA 1
ATOM 734 C C . PRO A 1 105 ? 7.752 -5.795 2.082 1.00 92.94 105 PRO A C 1
ATOM 736 O O . PRO A 1 105 ? 8.497 -5.657 1.119 1.00 92.94 105 PRO A O 1
ATOM 739 N N . SER A 1 106 ? 7.978 -6.705 3.036 1.00 91.62 106 SER A N 1
ATOM 740 C CA . SER A 1 106 ? 9.091 -7.662 3.001 1.00 91.62 106 SER A CA 1
ATOM 741 C C . SER A 1 106 ? 9.033 -8.574 1.779 1.00 91.62 106 SER A C 1
ATOM 743 O O . SER A 1 106 ? 10.048 -8.774 1.116 1.00 91.62 106 SER A O 1
ATOM 745 N N . ASP A 1 107 ? 7.845 -9.077 1.452 1.00 92.56 107 ASP A N 1
ATOM 746 C CA . ASP A 1 107 ? 7.637 -10.023 0.355 1.00 92.56 107 ASP A CA 1
ATOM 747 C C . ASP A 1 107 ? 7.749 -9.306 -0.994 1.00 92.56 107 ASP A C 1
ATOM 749 O O . ASP A 1 107 ? 8.374 -9.803 -1.928 1.00 92.56 107 ASP A O 1
ATOM 753 N N . LEU A 1 108 ? 7.205 -8.087 -1.068 1.00 90.69 108 LEU A N 1
ATOM 754 C CA . LEU A 1 108 ? 7.283 -7.229 -2.250 1.00 90.69 108 LEU A CA 1
ATOM 755 C C . LEU A 1 108 ? 8.701 -6.705 -2.525 1.00 90.69 108 LEU A C 1
ATOM 757 O O . LEU A 1 108 ? 8.988 -6.306 -3.650 1.00 90.69 108 LEU A O 1
ATOM 761 N N . LEU A 1 109 ? 9.579 -6.676 -1.517 1.00 90.12 109 LEU A N 1
ATOM 762 C CA . LEU A 1 109 ? 11.002 -6.354 -1.680 1.00 90.12 109 LEU A CA 1
ATOM 763 C C . LEU A 1 109 ? 11.851 -7.575 -2.032 1.00 90.12 109 LEU A C 1
ATOM 765 O O . LEU A 1 109 ? 12.919 -7.411 -2.616 1.00 90.12 109 LEU A O 1
ATOM 769 N N . ALA A 1 110 ? 11.401 -8.783 -1.686 1.00 88.56 110 ALA A N 1
ATOM 770 C CA . ALA A 1 110 ? 12.115 -10.016 -2.004 1.00 88.56 110 ALA A CA 1
ATOM 771 C C . ALA A 1 110 ? 12.105 -10.330 -3.510 1.00 88.56 110 ALA A C 1
ATOM 773 O O . ALA A 1 110 ? 12.990 -11.028 -4.004 1.00 88.56 110 ALA A O 1
ATOM 774 N N . VAL A 1 111 ? 11.119 -9.805 -4.243 1.00 87.31 111 VAL A N 1
ATOM 775 C CA . VAL A 1 111 ? 10.987 -9.957 -5.695 1.00 87.31 111 VAL A CA 1
ATOM 776 C C . VAL A 1 111 ? 11.197 -8.592 -6.362 1.00 87.31 111 VAL A C 1
ATOM 778 O O . VAL A 1 111 ? 10.622 -7.607 -5.900 1.00 87.31 111 VAL A O 1
ATOM 781 N N . PRO A 1 112 ? 11.982 -8.488 -7.454 1.00 81.94 112 PRO A N 1
ATOM 782 C CA . PRO A 1 112 ? 12.200 -7.230 -8.173 1.00 81.94 112 PRO A CA 1
ATOM 783 C C . PRO A 1 112 ? 10.955 -6.808 -8.981 1.00 81.94 112 PRO A C 1
ATOM 785 O O . PRO A 1 112 ? 10.931 -6.867 -10.210 1.00 81.94 112 PRO A O 1
ATOM 788 N N . GLY A 1 113 ? 9.912 -6.392 -8.266 1.00 89.69 113 GLY A N 1
ATOM 789 C CA . GLY A 1 113 ? 8.627 -5.937 -8.789 1.00 89.69 113 GLY A CA 1
ATOM 790 C C . GLY A 1 113 ? 8.490 -4.414 -8.886 1.00 89.69 113 GLY A C 1
ATOM 791 O O . GLY A 1 113 ? 9.458 -3.658 -8.746 1.00 89.69 113 GLY A O 1
ATOM 792 N N . VAL A 1 114 ? 7.265 -3.938 -9.108 1.00 91.62 114 VAL A N 1
ATOM 793 C CA . VAL A 1 114 ? 6.937 -2.502 -9.177 1.00 91.62 114 VAL A CA 1
ATOM 794 C C . VAL A 1 114 ? 7.225 -1.821 -7.838 1.00 91.62 114 VAL A C 1
ATOM 796 O O . VAL A 1 114 ? 7.833 -0.745 -7.824 1.00 91.62 114 VAL A O 1
ATOM 799 N N . TYR A 1 115 ? 6.858 -2.458 -6.722 1.00 92.81 115 TYR A N 1
ATOM 800 C CA . TYR A 1 115 ? 7.151 -1.970 -5.374 1.00 92.81 115 TYR A CA 1
ATOM 801 C C . TYR A 1 115 ? 8.653 -1.785 -5.145 1.00 92.81 115 TYR A C 1
ATOM 803 O O . TYR A 1 115 ? 9.092 -0.688 -4.804 1.00 92.81 115 TYR A O 1
ATOM 811 N N . ALA A 1 116 ? 9.449 -2.838 -5.369 1.00 90.88 116 ALA A N 1
ATOM 812 C CA . ALA A 1 116 ? 10.887 -2.830 -5.117 1.00 90.88 116 ALA A CA 1
ATOM 813 C C . ALA A 1 116 ? 11.611 -1.767 -5.953 1.00 90.88 116 ALA A C 1
ATOM 815 O O . ALA A 1 116 ? 12.425 -1.004 -5.430 1.00 90.88 116 ALA A O 1
ATOM 816 N N . ARG A 1 117 ? 11.259 -1.647 -7.240 1.00 90.25 117 ARG A N 1
ATOM 817 C CA . ARG A 1 117 ? 11.837 -0.633 -8.134 1.00 90.25 117 ARG A CA 1
ATOM 818 C C . ARG A 1 117 ? 11.539 0.792 -7.667 1.00 90.25 117 ARG A C 1
ATOM 820 O O . ARG A 1 117 ? 12.448 1.620 -7.659 1.00 90.25 117 ARG A O 1
ATOM 827 N N . ARG A 1 118 ? 10.297 1.081 -7.256 1.00 89.94 118 ARG A N 1
ATOM 828 C CA . ARG A 1 118 ? 9.930 2.392 -6.688 1.00 89.94 118 ARG A CA 1
ATOM 829 C C . ARG A 1 118 ? 10.657 2.665 -5.379 1.00 89.94 118 ARG A C 1
ATOM 831 O O . ARG A 1 118 ? 11.239 3.732 -5.213 1.00 89.94 118 ARG A O 1
ATOM 838 N N . TYR A 1 119 ? 10.657 1.680 -4.485 1.00 90.25 119 TYR A N 1
ATOM 839 C CA . TYR A 1 119 ? 11.300 1.770 -3.181 1.00 90.25 119 TYR A CA 1
ATOM 840 C C . TYR A 1 119 ? 12.782 2.146 -3.302 1.00 90.25 119 TYR A C 1
ATOM 842 O O . TYR A 1 119 ? 13.252 3.031 -2.590 1.00 90.25 119 TYR A O 1
ATOM 850 N N . GLY A 1 120 ? 13.515 1.531 -4.235 1.00 87.50 120 GLY A N 1
ATOM 851 C CA . GLY A 1 120 ? 14.914 1.891 -4.469 1.00 87.50 120 GLY A CA 1
ATOM 852 C C . GLY A 1 120 ? 15.108 3.265 -5.071 1.00 87.50 120 GLY A C 1
ATOM 853 O O . GLY A 1 120 ? 15.941 4.021 -4.578 1.00 87.50 120 GLY A O 1
ATOM 854 N N . ALA A 1 121 ? 14.309 3.618 -6.080 1.00 87.19 121 ALA A N 1
ATOM 855 C CA . ALA A 1 121 ? 14.382 4.935 -6.703 1.00 87.19 121 ALA A CA 1
ATOM 856 C C . ALA A 1 121 ? 14.194 6.069 -5.675 1.00 87.19 121 ALA A C 1
ATOM 858 O O . ALA A 1 121 ? 14.901 7.071 -5.731 1.00 87.19 121 ALA A O 1
ATOM 859 N N . GLU A 1 122 ? 13.294 5.892 -4.702 1.00 87.75 122 GLU A N 1
ATOM 860 C CA . GLU A 1 122 ? 13.047 6.864 -3.627 1.00 87.75 122 GLU A CA 1
ATOM 861 C C . GLU A 1 122 ? 14.176 6.946 -2.590 1.00 87.75 122 GLU A C 1
ATOM 863 O O . GLU A 1 122 ? 14.380 7.998 -1.986 1.00 87.75 122 GLU A O 1
ATOM 868 N N . LEU A 1 123 ? 14.906 5.853 -2.364 1.00 83.44 123 LEU A N 1
ATOM 869 C CA . LEU A 1 123 ? 16.027 5.805 -1.418 1.00 83.44 123 LEU A CA 1
ATOM 870 C C . LEU A 1 123 ? 17.390 6.056 -2.071 1.00 83.44 123 LEU A C 1
ATOM 872 O O . LEU A 1 123 ? 18.404 6.040 -1.377 1.00 83.44 123 LEU A O 1
ATOM 876 N N . GLY A 1 124 ? 17.431 6.264 -3.389 1.00 71.94 124 GLY A N 1
ATOM 877 C CA . GLY A 1 124 ? 18.680 6.331 -4.149 1.00 71.94 124 GLY A CA 1
ATOM 878 C C . GLY A 1 124 ? 19.398 4.981 -4.274 1.00 71.94 124 GLY A C 1
ATOM 879 O O . GLY A 1 124 ? 20.551 4.945 -4.693 1.00 71.94 124 GLY A O 1
ATOM 880 N N . ALA A 1 125 ? 18.734 3.873 -3.929 1.00 61.41 125 ALA A N 1
ATOM 881 C CA . ALA A 1 125 ? 19.224 2.524 -4.176 1.00 61.41 125 ALA A CA 1
ATOM 882 C C . ALA A 1 125 ? 18.808 2.100 -5.592 1.00 61.41 125 ALA A C 1
ATOM 884 O O . ALA A 1 125 ? 17.642 1.805 -5.858 1.00 61.41 125 ALA A O 1
ATOM 885 N N . ASN A 1 126 ? 19.751 2.074 -6.532 1.00 51.91 126 ASN A N 1
ATOM 886 C CA . ASN A 1 126 ? 19.477 1.637 -7.899 1.00 51.91 126 ASN A CA 1
ATOM 887 C C . ASN A 1 126 ? 19.275 0.109 -7.964 1.00 51.91 126 ASN A C 1
ATOM 889 O O . ASN A 1 126 ? 20.174 -0.626 -8.348 1.00 51.91 126 ASN A O 1
ATOM 893 N N . PHE A 1 127 ? 18.059 -0.389 -7.706 1.00 54.31 127 PHE A N 1
ATOM 894 C CA . PHE A 1 127 ? 17.700 -1.792 -8.014 1.00 54.31 127 PHE A CA 1
ATOM 895 C C . PHE A 1 127 ? 17.644 -2.089 -9.526 1.00 54.31 127 PHE A C 1
ATOM 897 O O . PHE A 1 127 ? 17.405 -3.224 -9.928 1.00 54.31 127 PHE A O 1
ATOM 904 N N . ALA A 1 128 ? 17.834 -1.070 -10.371 1.00 50.00 128 ALA A N 1
ATOM 905 C CA . ALA A 1 128 ? 17.966 -1.211 -11.819 1.00 50.00 128 ALA A CA 1
ATOM 906 C C . ALA A 1 128 ? 19.384 -1.624 -12.263 1.00 50.00 128 ALA A C 1
ATOM 908 O O . ALA A 1 128 ? 19.560 -1.945 -13.434 1.00 50.00 128 ALA A O 1
ATOM 909 N N . ASP A 1 129 ? 20.368 -1.626 -11.356 1.00 48.62 129 ASP A N 1
ATOM 910 C CA . ASP A 1 129 ? 21.748 -2.018 -11.653 1.00 48.62 129 ASP A CA 1
ATOM 911 C C . ASP A 1 129 ? 22.382 -2.763 -10.459 1.00 48.62 129 ASP A C 1
ATOM 913 O O . ASP A 1 129 ? 23.152 -2.181 -9.696 1.00 48.62 129 ASP A O 1
ATOM 917 N N . PRO A 1 130 ? 22.068 -4.058 -10.255 1.00 49.66 130 PRO A N 1
ATOM 918 C CA . PRO A 1 130 ? 22.708 -4.869 -9.217 1.00 49.66 130 PRO A CA 1
ATOM 919 C C . PRO A 1 130 ? 24.194 -5.180 -9.505 1.00 49.66 130 PRO A C 1
ATOM 921 O O . PRO A 1 130 ? 24.793 -5.966 -8.775 1.00 49.66 130 PRO A O 1
ATOM 924 N N . GLY A 1 131 ? 24.789 -4.620 -10.570 1.00 47.78 131 GLY A N 1
ATOM 925 C CA . GLY A 1 131 ? 26.138 -4.945 -11.039 1.00 47.78 131 GLY A CA 1
ATOM 926 C C . GLY A 1 131 ? 27.216 -3.897 -10.759 1.00 47.78 131 GLY A C 1
ATOM 927 O O . GLY A 1 131 ? 28.379 -4.161 -11.054 1.00 47.78 131 GLY A O 1
ATOM 928 N N . LYS A 1 132 ? 26.885 -2.729 -10.199 1.00 45.50 132 LYS A N 1
ATOM 929 C CA . LYS A 1 132 ? 27.852 -1.634 -10.030 1.00 45.50 132 LYS A CA 1
ATOM 930 C C . LYS A 1 132 ? 28.223 -1.373 -8.569 1.00 45.50 132 LYS A C 1
ATOM 932 O O . LYS A 1 132 ? 28.104 -0.251 -8.108 1.00 45.50 132 LYS A O 1
ATOM 937 N N . ASP A 1 133 ? 28.658 -2.415 -7.864 1.00 51.38 133 ASP A N 1
ATOM 938 C CA . ASP A 1 133 ? 29.357 -2.298 -6.567 1.00 51.38 133 ASP A CA 1
ATOM 939 C C . ASP A 1 133 ? 30.390 -3.435 -6.355 1.00 51.38 133 ASP A C 1
ATOM 941 O O . ASP A 1 133 ? 30.690 -3.836 -5.233 1.00 51.38 133 ASP A O 1
ATOM 945 N N . VAL A 1 134 ? 30.972 -3.972 -7.439 1.00 55.88 134 VAL A N 1
ATOM 946 C CA . VAL A 1 134 ? 32.097 -4.931 -7.378 1.00 55.88 134 VAL A CA 1
ATOM 947 C C . VAL A 1 134 ? 33.230 -4.550 -8.339 1.00 55.88 134 VAL A C 1
ATOM 949 O O . VAL A 1 134 ? 33.409 -5.172 -9.379 1.00 55.88 134 VAL A O 1
ATOM 952 N N . ALA A 1 135 ? 33.943 -3.483 -7.981 1.00 47.62 135 ALA A N 1
ATOM 953 C CA . ALA A 1 135 ? 35.305 -3.066 -8.369 1.00 47.62 135 ALA A CA 1
ATOM 954 C C . ALA A 1 135 ? 35.340 -1.547 -8.095 1.00 47.62 135 ALA A C 1
ATOM 956 O O . ALA A 1 135 ? 34.470 -0.829 -8.575 1.00 47.62 135 ALA A O 1
ATOM 957 N N . ASP A 1 136 ? 36.183 -1.005 -7.226 1.00 47.03 136 ASP A N 1
ATOM 958 C CA . ASP A 1 136 ? 37.628 -1.180 -7.223 1.00 47.03 136 ASP A CA 1
ATOM 959 C C . ASP A 1 136 ? 38.218 -1.217 -5.802 1.00 47.03 136 ASP A C 1
ATOM 961 O O . ASP A 1 136 ? 37.753 -0.541 -4.879 1.00 47.03 136 ASP A O 1
ATOM 965 N N . GLU A 1 137 ? 39.241 -2.062 -5.697 1.00 41.69 137 GLU A N 1
ATOM 966 C CA . GLU A 1 137 ? 40.316 -2.105 -4.699 1.00 41.69 137 GLU A CA 1
ATOM 967 C C . GLU A 1 137 ? 41.127 -0.798 -4.652 1.00 41.69 137 GLU A C 1
ATOM 969 O O . GLU A 1 137 ? 41.309 -0.165 -5.719 1.00 41.69 137 GLU A O 1
#

pLDDT: mean 80.25, std 17.93, range [41.69, 96.25]